Protein AF-A0A9W7M874-F1 (afdb_monomer_lite)

pLDDT: mean 89.49, std 10.33, range [46.5, 96.81]

Secondary structure (DSSP, 8-state):
-EE-S-TT-TTTTTSS-EE-S-SSS-HHHHHHHHTT-SEEE-SSS-S-HHHHHHHH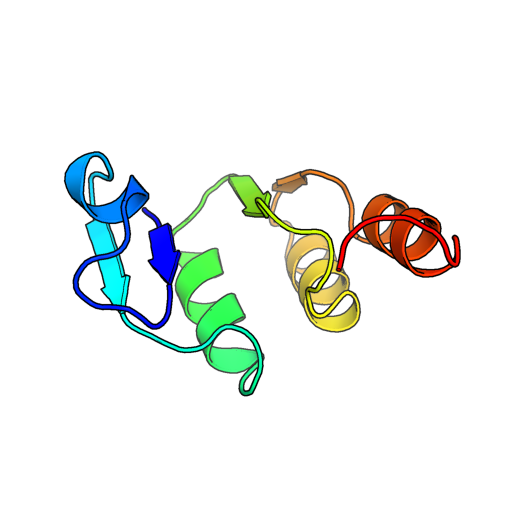HTT-EEES-HHHHHHHHTSTTS--

InterPro domains:
  IPR016185 Pre-ATP-grasp domain superfamily [SSF52440] (2-71)
  IPR054350 PurT/PurK-like, preATP-grasp domain [PF22660] (1-73)

Structure (mmCIF, N/CA/C/O backbone):
data_AF-A0A9W7M874-F1
#
_entry.id   AF-A0A9W7M874-F1
#
loop_
_atom_site.group_PDB
_atom_site.id
_atom_site.type_symbol
_atom_site.label_atom_id
_atom_site.label_alt_id
_atom_site.label_comp_id
_atom_site.label_asym_id
_atom_site.label_entity_id
_atom_site.label_seq_id
_atom_site.pdbx_PDB_ins_code
_atom_site.Cartn_x
_atom_site.Cartn_y
_atom_site.Cartn_z
_atom_site.occupancy
_atom_site.B_iso_or_equiv
_atom_site.auth_seq_id
_atom_site.auth_comp_id
_atom_site.auth_asym_id
_atom_site.auth_atom_id
_atom_site.pdbx_PDB_model_num
ATOM 1 N N . MET A 1 1 ? -1.306 -4.286 -9.990 1.00 92.62 1 MET A N 1
ATOM 2 C CA . MET A 1 1 ? -0.476 -3.151 -10.426 1.00 92.62 1 MET A CA 1
ATOM 3 C C . MET A 1 1 ? 0.591 -2.951 -9.367 1.00 92.62 1 MET A C 1
ATOM 5 O O . MET A 1 1 ? 0.287 -3.226 -8.211 1.00 92.62 1 MET A O 1
ATOM 9 N N . VAL A 1 2 ? 1.796 -2.535 -9.746 1.00 95.31 2 VAL A N 1
ATOM 10 C CA . VAL A 1 2 ? 2.902 -2.233 -8.820 1.00 95.31 2 VAL A CA 1
ATOM 11 C C . VAL A 1 2 ? 3.390 -0.798 -9.034 1.00 95.31 2 VAL A C 1
ATOM 13 O O . VAL A 1 2 ? 3.329 -0.307 -10.162 1.00 95.31 2 VAL A O 1
ATOM 16 N N . LEU A 1 3 ? 3.791 -0.124 -7.956 1.00 93.81 3 LEU A N 1
ATOM 17 C CA . LEU A 1 3 ? 4.425 1.196 -7.959 1.00 93.81 3 LEU A CA 1
ATOM 18 C C . LEU A 1 3 ? 5.867 0.992 -7.520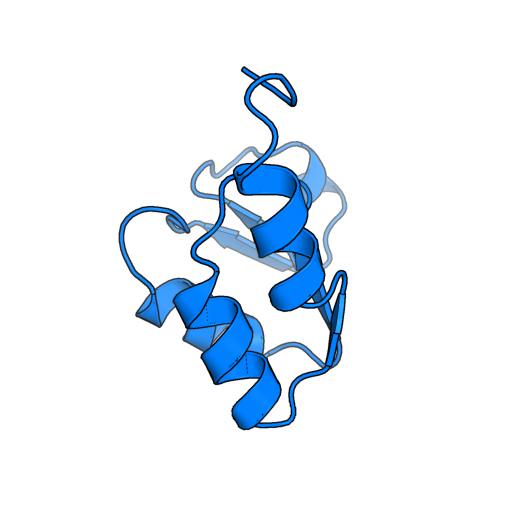 1.00 93.81 3 LEU A C 1
ATOM 20 O O . LEU A 1 3 ? 6.083 0.528 -6.406 1.00 93.81 3 LEU A O 1
ATOM 24 N N . ASP A 1 4 ? 6.818 1.299 -8.393 1.00 93.19 4 ASP A N 1
ATOM 25 C CA . ASP A 1 4 ? 8.240 1.227 -8.058 1.00 93.19 4 ASP A CA 1
ATOM 26 C C . ASP A 1 4 ? 9.037 2.182 -8.959 1.00 93.19 4 ASP A C 1
ATOM 28 O O . ASP A 1 4 ? 8.744 2.234 -10.160 1.00 93.19 4 ASP A O 1
ATOM 32 N N . PRO A 1 5 ? 10.039 2.916 -8.439 1.00 91.88 5 PRO A N 1
ATOM 33 C CA . PRO A 1 5 ? 10.806 3.879 -9.228 1.00 91.88 5 PRO A CA 1
ATOM 34 C C . PRO A 1 5 ? 11.693 3.233 -10.304 1.00 91.88 5 PRO A C 1
ATOM 36 O O . PRO A 1 5 ? 12.152 3.927 -11.214 1.00 91.88 5 PRO A O 1
ATOM 39 N N . LEU A 1 6 ? 11.969 1.927 -10.228 1.00 93.19 6 LEU A N 1
ATOM 40 C CA . LEU A 1 6 ? 12.808 1.220 -11.189 1.00 93.19 6 LEU A CA 1
ATOM 41 C C . LEU A 1 6 ? 11.965 0.633 -12.317 1.00 93.19 6 LEU A C 1
ATOM 43 O O . LEU A 1 6 ? 11.124 -0.230 -12.096 1.00 93.19 6 LEU A O 1
ATOM 47 N N . GLU A 1 7 ? 12.284 0.997 -13.559 1.00 90.69 7 GLU A N 1
ATOM 48 C CA . GLU A 1 7 ? 11.617 0.465 -14.757 1.00 90.69 7 GLU A CA 1
ATOM 49 C C . GLU A 1 7 ? 11.684 -1.077 -14.847 1.00 90.69 7 GLU A C 1
ATOM 51 O O . GLU A 1 7 ? 10.738 -1.722 -15.289 1.00 90.69 7 GLU A O 1
ATOM 56 N N . ASN A 1 8 ? 12.768 -1.688 -14.351 1.00 90.50 8 ASN A N 1
ATOM 57 C CA . ASN A 1 8 ? 12.989 -3.141 -14.362 1.00 90.50 8 ASN A CA 1
ATOM 58 C C . ASN A 1 8 ? 12.872 -3.776 -12.963 1.00 90.50 8 ASN A C 1
ATOM 60 O O . ASN A 1 8 ? 13.734 -4.557 -12.552 1.00 90.50 8 ASN A O 1
ATOM 64 N N . PHE A 1 9 ? 11.830 -3.421 -12.212 1.00 89.19 9 PHE A N 1
ATOM 65 C CA . PHE A 1 9 ? 11.561 -3.998 -10.895 1.00 89.19 9 PHE A CA 1
ATOM 66 C C . PHE A 1 9 ? 11.115 -5.477 -10.984 1.00 89.19 9 PHE A C 1
ATOM 68 O O . PHE A 1 9 ? 10.272 -5.807 -11.817 1.00 89.19 9 PHE A O 1
ATOM 75 N N . PRO A 1 10 ? 11.596 -6.405 -10.129 1.00 92.94 10 PRO A N 1
ATOM 76 C CA . PRO A 1 10 ? 11.258 -7.829 -10.241 1.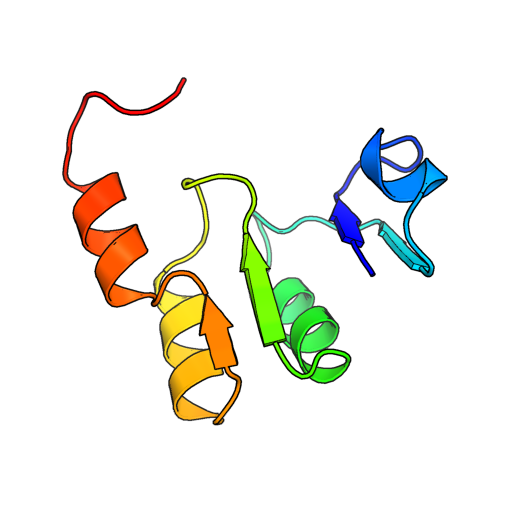00 92.94 10 PRO A CA 1
ATOM 77 C C . PRO A 1 10 ? 9.754 -8.134 -10.266 1.00 92.94 10 PRO A C 1
ATOM 79 O O . PRO A 1 10 ? 9.320 -9.017 -11.009 1.00 92.94 10 PRO A O 1
ATOM 82 N N . ALA A 1 11 ? 8.944 -7.400 -9.495 1.00 92.25 11 ALA A N 1
ATOM 83 C CA . ALA A 1 11 ? 7.498 -7.605 -9.493 1.00 92.25 11 ALA A CA 1
ATOM 84 C C . ALA A 1 11 ? 6.805 -7.033 -10.742 1.00 92.25 11 ALA A C 1
ATOM 86 O O . ALA A 1 11 ? 5.721 -7.507 -11.089 1.00 92.25 11 ALA A O 1
ATOM 87 N N . SER A 1 12 ? 7.408 -6.067 -11.452 1.00 94.12 12 SER A N 1
ATOM 88 C CA . SER A 1 12 ? 6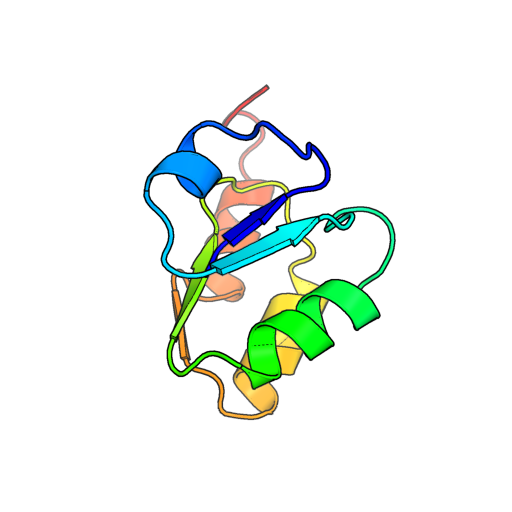.798 -5.484 -12.656 1.00 94.12 12 SER A CA 1
ATOM 89 C C . SER A 1 12 ? 6.674 -6.500 -13.787 1.00 94.12 12 SER A C 1
ATOM 91 O O . SER A 1 12 ? 5.673 -6.503 -14.497 1.00 94.12 12 SER A O 1
ATOM 93 N N . ALA A 1 13 ? 7.610 -7.450 -13.876 1.00 94.12 13 ALA A N 1
ATOM 94 C CA . ALA A 1 13 ? 7.573 -8.540 -14.849 1.00 94.12 13 ALA A CA 1
ATOM 95 C C . ALA A 1 13 ? 6.361 -9.482 -14.688 1.00 94.12 13 ALA A C 1
ATOM 97 O O . ALA A 1 13 ? 6.014 -10.202 -15.625 1.00 94.12 13 ALA A O 1
ATOM 98 N N . LEU A 1 14 ? 5.733 -9.506 -13.506 1.00 94.88 14 LEU A N 1
ATOM 99 C CA . LEU A 1 14 ? 4.576 -10.354 -13.191 1.00 94.88 14 LEU A CA 1
ATOM 100 C C . LEU A 1 14 ? 3.287 -9.551 -12.965 1.00 94.88 14 LEU A C 1
ATOM 102 O O . LEU A 1 14 ? 2.196 -10.126 -12.949 1.00 94.88 14 LEU A O 1
ATOM 106 N N . ALA A 1 15 ? 3.391 -8.239 -12.761 1.00 93.44 15 ALA A N 1
ATOM 107 C CA . ALA A 1 15 ? 2.247 -7.377 -12.536 1.00 93.44 15 ALA A CA 1
ATOM 108 C C . ALA A 1 15 ? 1.491 -7.105 -13.845 1.00 93.44 15 ALA A C 1
ATOM 110 O O . ALA A 1 15 ? 2.071 -6.938 -14.910 1.00 93.44 15 ALA A O 1
ATOM 111 N N . TYR A 1 16 ? 0.166 -6.984 -13.748 1.00 94.50 16 TYR A N 1
ATOM 112 C CA . TYR A 1 16 ? -0.675 -6.573 -14.881 1.00 94.50 16 TYR A CA 1
ATOM 113 C C . TYR A 1 16 ? -0.360 -5.167 -15.404 1.00 94.50 16 TYR A C 1
ATOM 115 O O . TYR A 1 16 ? -0.670 -4.859 -16.549 1.00 94.50 16 TYR A O 1
ATOM 123 N N . ASP A 1 17 ? 0.168 -4.309 -14.534 1.00 94.44 17 ASP A N 1
ATOM 124 C CA . ASP A 1 17 ? 0.521 -2.931 -14.844 1.00 94.44 17 ASP A CA 1
ATOM 125 C C . ASP A 1 17 ? 1.584 -2.451 -13.848 1.00 94.44 17 ASP A C 1
ATOM 127 O O . ASP A 1 17 ? 1.625 -2.926 -12.702 1.00 94.44 17 ASP A O 1
ATOM 131 N N . HIS A 1 18 ? 2.411 -1.508 -14.278 1.00 94.62 18 HIS A N 1
ATOM 132 C CA . HIS A 1 18 ? 3.523 -0.949 -13.522 1.00 94.62 18 HIS A CA 1
ATOM 133 C C . HIS A 1 18 ? 3.542 0.567 -13.689 1.00 94.62 18 HIS A C 1
ATOM 135 O O . HIS A 1 18 ? 3.631 1.091 -14.795 1.00 94.62 18 HIS A O 1
ATOM 141 N N . MET A 1 19 ? 3.444 1.267 -12.564 1.00 94.19 19 MET A N 1
ATOM 142 C CA . MET A 1 19 ? 3.640 2.705 -12.482 1.00 94.19 19 MET A CA 1
ATOM 143 C C . MET A 1 19 ? 5.090 2.963 -12.060 1.00 94.19 19 MET A C 1
ATOM 145 O O . MET A 1 19 ? 5.462 2.632 -10.936 1.00 94.19 19 MET A O 1
ATOM 149 N N . VAL A 1 20 ? 5.901 3.498 -12.976 1.00 93.81 20 VAL A N 1
ATOM 150 C CA . VAL A 1 20 ? 7.316 3.816 -12.725 1.00 93.81 20 VAL A CA 1
ATOM 151 C C . VAL A 1 20 ? 7.413 5.202 -12.095 1.00 93.81 20 VAL A C 1
ATOM 153 O O . VAL A 1 20 ? 7.429 6.200 -12.814 1.00 93.81 20 VAL A O 1
ATOM 156 N N . ASP A 1 21 ? 7.404 5.267 -10.765 1.00 91.81 21 ASP A N 1
ATOM 157 C CA . ASP A 1 21 ? 7.437 6.526 -10.011 1.00 91.81 21 ASP A CA 1
ATOM 158 C C . ASP A 1 21 ? 7.900 6.293 -8.556 1.00 91.81 21 ASP A C 1
ATOM 160 O O . ASP A 1 21 ? 7.903 5.157 -8.075 1.00 91.81 21 ASP A O 1
ATOM 164 N N . SER A 1 22 ? 8.315 7.354 -7.859 1.00 88.50 22 SER A N 1
ATOM 165 C CA . SER A 1 22 ? 8.786 7.298 -6.466 1.00 88.50 22 SER A CA 1
ATOM 166 C C . SER A 1 22 ? 7.612 7.218 -5.487 1.00 88.50 22 SER A C 1
ATOM 168 O O . SER A 1 22 ? 6.594 7.890 -5.649 1.00 88.50 22 SER A O 1
ATOM 170 N N . PHE A 1 23 ? 7.767 6.412 -4.437 1.00 86.06 23 PHE A N 1
ATOM 171 C CA . PHE A 1 23 ? 6.842 6.346 -3.300 1.00 86.06 23 PHE A CA 1
ATOM 172 C C . PHE A 1 23 ? 7.375 7.068 -2.048 1.00 86.06 23 PHE A C 1
ATOM 174 O O . PHE A 1 23 ? 6.652 7.160 -1.058 1.00 86.06 23 PHE A O 1
ATOM 181 N N . ASP A 1 24 ? 8.621 7.552 -2.088 1.00 79.00 24 ASP A N 1
ATOM 182 C CA . ASP A 1 24 ? 9.331 8.165 -0.954 1.00 79.00 24 ASP A CA 1
ATOM 183 C C . ASP A 1 24 ? 9.129 9.694 -0.934 1.00 79.00 24 ASP A C 1
ATOM 185 O O . ASP A 1 24 ? 8.803 10.293 0.089 1.00 79.00 24 ASP A O 1
ATOM 189 N N . ASP A 1 25 ? 9.220 10.334 -2.105 1.00 72.00 25 ASP A N 1
ATOM 190 C CA . ASP A 1 25 ? 9.286 11.798 -2.200 1.00 72.00 25 ASP A CA 1
ATOM 191 C C . ASP A 1 25 ? 7.919 12.498 -2.318 1.00 72.00 25 ASP A C 1
ATOM 193 O O . ASP A 1 25 ? 7.790 13.666 -1.938 1.00 72.00 25 ASP A O 1
ATOM 197 N N . ASP A 1 26 ? 6.897 11.824 -2.864 1.00 78.25 26 ASP A N 1
ATOM 198 C CA . ASP A 1 26 ? 5.602 12.444 -3.170 1.00 78.25 26 ASP A CA 1
ATOM 199 C C . ASP A 1 26 ? 4.391 11.575 -2.790 1.00 78.25 26 ASP A C 1
ATOM 201 O O . ASP A 1 26 ? 4.014 10.607 -3.456 1.00 78.25 26 ASP A O 1
ATOM 205 N N . SER A 1 27 ? 3.692 12.007 -1.738 1.00 85.81 27 SER A N 1
ATOM 206 C CA . SER A 1 27 ? 2.408 11.430 -1.323 1.00 85.81 27 SER A CA 1
ATOM 207 C C . SER A 1 27 ? 1.315 11.486 -2.402 1.00 85.81 27 SER A C 1
ATOM 209 O O . SER A 1 27 ? 0.369 10.695 -2.347 1.00 85.81 27 SER A O 1
ATOM 211 N N . ALA A 1 28 ? 1.396 12.409 -3.369 1.00 89.88 28 ALA A N 1
ATOM 212 C CA . ALA A 1 28 ? 0.416 12.524 -4.444 1.00 89.88 28 ALA A CA 1
ATOM 213 C C . ALA A 1 28 ? 0.508 11.337 -5.409 1.00 89.88 28 ALA A C 1
ATOM 215 O O . ALA A 1 28 ? -0.526 10.784 -5.785 1.00 89.88 28 ALA A O 1
ATOM 216 N N . THR A 1 29 ? 1.720 10.883 -5.732 1.00 92.00 29 THR A N 1
ATOM 217 C CA . THR A 1 29 ? 1.960 9.694 -6.560 1.00 92.00 29 THR A CA 1
ATOM 218 C C . THR A 1 29 ? 1.309 8.455 -5.951 1.00 92.00 29 THR A C 1
ATOM 220 O O . THR A 1 29 ? 0.547 7.752 -6.621 1.00 92.00 29 THR A O 1
ATOM 223 N N . VAL A 1 30 ? 1.523 8.228 -4.650 1.00 92.38 30 VAL A N 1
ATOM 224 C CA . VAL A 1 30 ? 0.916 7.106 -3.913 1.00 92.38 30 VAL A CA 1
ATOM 225 C C . VAL A 1 30 ? -0.612 7.205 -3.922 1.00 92.38 30 VAL A C 1
ATOM 227 O O . VAL A 1 30 ? -1.298 6.201 -4.116 1.00 92.38 30 VAL A O 1
ATOM 230 N N . GLN A 1 31 ? -1.168 8.411 -3.778 1.00 92.88 31 GLN A N 1
ATOM 231 C CA . GLN A 1 31 ? -2.615 8.626 -3.843 1.00 92.88 31 GLN A CA 1
ATOM 232 C C . GLN A 1 31 ? -3.194 8.371 -5.241 1.00 92.88 31 GLN A C 1
ATOM 234 O O . GLN A 1 31 ? -4.243 7.736 -5.353 1.00 92.88 31 GLN A O 1
ATOM 239 N N . GLU A 1 32 ? -2.538 8.822 -6.312 1.00 93.38 32 GLU A N 1
ATOM 240 C CA . GLU A 1 32 ? -2.983 8.543 -7.684 1.00 93.38 32 GLU A CA 1
ATOM 241 C C . GLU A 1 32 ? -2.926 7.049 -8.003 1.00 93.38 32 GLU A C 1
ATOM 243 O O . GLU A 1 32 ? -3.867 6.497 -8.581 1.00 93.38 32 GLU A O 1
ATOM 248 N N . PHE A 1 33 ? -1.867 6.369 -7.566 1.00 94.56 33 PHE A N 1
ATOM 249 C CA . PHE A 1 33 ? -1.769 4.920 -7.673 1.00 94.56 33 PHE A CA 1
ATOM 250 C C . PHE A 1 33 ? -2.915 4.225 -6.924 1.00 94.56 33 PHE A C 1
ATOM 252 O O . PHE A 1 33 ? -3.595 3.353 -7.472 1.00 94.56 33 PHE A O 1
ATOM 259 N N . ALA A 1 34 ? -3.179 4.650 -5.688 1.00 93.94 34 ALA A N 1
ATOM 260 C CA . ALA A 1 34 ? -4.192 4.072 -4.817 1.00 93.94 34 ALA A CA 1
ATOM 261 C C . ALA A 1 34 ? -5.623 4.196 -5.373 1.00 93.94 34 ALA A C 1
ATOM 263 O O . ALA A 1 34 ? -6.411 3.260 -5.231 1.00 93.94 34 ALA A O 1
ATOM 264 N N . LYS A 1 35 ? -5.954 5.277 -6.098 1.00 92.94 35 LYS A N 1
ATOM 265 C CA . LYS A 1 35 ? -7.266 5.449 -6.767 1.00 92.94 35 LYS A CA 1
ATOM 266 C C . LYS A 1 35 ? -7.595 4.350 -7.777 1.00 92.94 35 LYS A C 1
ATOM 268 O O . LYS A 1 35 ? -8.761 4.145 -8.113 1.00 92.94 35 LYS A O 1
ATOM 273 N N . ARG A 1 36 ? -6.579 3.663 -8.299 1.00 93.38 36 ARG A N 1
ATOM 274 C CA . ARG A 1 36 ? -6.724 2.592 -9.295 1.00 93.38 36 ARG A CA 1
ATOM 275 C C . ARG A 1 36 ? -6.906 1.214 -8.650 1.00 93.38 36 ARG A C 1
ATOM 277 O O . ARG A 1 36 ? -7.082 0.226 -9.363 1.00 93.38 36 ARG A O 1
ATOM 284 N N . CYS A 1 37 ? -6.870 1.141 -7.322 1.00 92.19 37 CYS A N 1
ATOM 285 C CA . CYS A 1 37 ? -6.898 -0.091 -6.552 1.00 92.19 37 CYS A CA 1
ATOM 286 C C . CYS A 1 37 ? -8.165 -0.172 -5.693 1.00 92.19 37 CYS A C 1
ATOM 288 O O . CYS A 1 37 ? -8.744 0.832 -5.293 1.00 92.19 37 CYS A O 1
ATOM 290 N N . ARG A 1 38 ? -8.609 -1.399 -5.406 1.00 93.44 38 ARG A N 1
ATOM 291 C CA . ARG A 1 38 ? -9.663 -1.650 -4.405 1.00 93.44 38 ARG A CA 1
ATOM 292 C C . ARG A 1 38 ? -9.085 -1.958 -3.029 1.00 93.44 38 ARG A C 1
ATOM 294 O O . ARG A 1 38 ? -9.681 -1.586 -2.029 1.00 93.44 38 ARG A O 1
ATOM 301 N N . VAL A 1 39 ? -7.958 -2.663 -3.025 1.00 95.50 39 VAL A N 1
ATOM 302 C CA . VAL A 1 39 ? -7.158 -2.991 -1.850 1.00 95.50 39 VAL A CA 1
ATOM 303 C C . VAL A 1 39 ? -5.756 -2.477 -2.132 1.00 95.50 39 VAL A C 1
ATOM 305 O O . VAL A 1 39 ? -5.244 -2.679 -3.238 1.00 95.50 39 VAL A O 1
ATOM 308 N N . PHE A 1 40 ? -5.169 -1.794 -1.163 1.00 95.38 40 PHE A N 1
ATOM 309 C CA . PHE A 1 40 ? -3.820 -1.255 -1.232 1.00 95.38 40 PHE A CA 1
ATOM 310 C C . PHE A 1 40 ? -2.933 -1.995 -0.237 1.00 95.38 40 PHE A C 1
ATOM 312 O O . PHE A 1 40 ? -3.341 -2.238 0.893 1.00 95.38 40 PHE A O 1
ATOM 319 N N . THR A 1 41 ? -1.729 -2.371 -0.656 1.00 95.25 41 THR A N 1
ATOM 320 C CA . THR A 1 41 ? -0.777 -3.086 0.195 1.00 95.25 41 THR A CA 1
ATOM 321 C C . THR A 1 41 ? 0.641 -2.610 -0.071 1.00 95.25 41 THR A C 1
ATOM 323 O O . THR A 1 41 ? 0.910 -2.043 -1.130 1.00 95.25 41 THR A O 1
ATOM 326 N N . VAL A 1 42 ? 1.524 -2.826 0.899 1.00 93.38 42 VAL A N 1
ATOM 327 C CA . VAL A 1 42 ? 2.936 -2.439 0.852 1.00 93.38 42 VAL A CA 1
ATOM 328 C C . VAL A 1 42 ? 3.804 -3.666 1.108 1.00 93.38 42 VAL A C 1
ATOM 330 O O . VAL A 1 42 ? 3.446 -4.525 1.913 1.00 93.38 42 VAL A O 1
ATOM 333 N N . GLU A 1 43 ? 4.933 -3.762 0.410 1.00 91.69 43 GLU A N 1
ATOM 334 C CA . GLU A 1 43 ? 5.899 -4.855 0.595 1.00 91.69 43 GLU A CA 1
ATOM 335 C C . GLU A 1 43 ? 6.994 -4.538 1.622 1.00 91.69 43 GLU A C 1
ATOM 337 O O . GLU A 1 43 ? 7.619 -5.460 2.142 1.00 91.69 43 GLU A O 1
ATOM 342 N N . ILE A 1 44 ? 7.187 -3.256 1.941 1.00 87.81 44 ILE A N 1
ATOM 343 C CA . ILE A 1 44 ? 8.158 -2.762 2.922 1.00 87.81 44 ILE A CA 1
ATOM 344 C C . ILE A 1 44 ? 7.468 -1.899 3.980 1.00 87.81 44 ILE A C 1
ATOM 346 O O . ILE A 1 44 ? 6.432 -1.279 3.733 1.00 87.81 44 ILE A O 1
ATOM 350 N N . GLU A 1 45 ? 8.058 -1.839 5.169 1.00 86.00 45 GLU A N 1
ATOM 351 C CA . GLU A 1 45 ? 7.577 -1.032 6.291 1.00 86.00 45 GLU A CA 1
ATOM 352 C C . GLU A 1 45 ? 7.963 0.448 6.190 1.00 86.00 45 GLU A C 1
ATOM 354 O O . GLU A 1 45 ? 7.365 1.279 6.876 1.00 86.00 45 GLU A O 1
ATOM 359 N N . HIS A 1 46 ? 8.944 0.800 5.351 1.00 85.38 46 HIS A N 1
ATOM 360 C CA . HIS A 1 46 ? 9.401 2.178 5.166 1.00 85.38 46 HIS A CA 1
ATOM 361 C C . HIS A 1 46 ? 8.506 2.929 4.174 1.00 85.38 46 HIS A C 1
ATOM 363 O O . HIS A 1 46 ? 8.861 3.160 3.023 1.00 85.38 46 HIS A O 1
ATOM 369 N N . VAL A 1 47 ? 7.302 3.268 4.630 1.00 87.38 47 VAL A N 1
ATOM 370 C CA . VAL A 1 47 ? 6.282 3.976 3.850 1.00 87.38 47 VAL A CA 1
ATOM 371 C C . VAL A 1 47 ? 5.682 5.123 4.660 1.00 87.38 47 VAL A C 1
ATOM 373 O O . VAL A 1 47 ? 5.684 5.095 5.896 1.00 87.38 47 VAL A O 1
ATOM 376 N N . ASP A 1 48 ? 5.139 6.130 3.972 1.00 90.19 48 ASP A N 1
ATOM 377 C CA . ASP A 1 48 ? 4.469 7.263 4.613 1.00 90.19 48 ASP A CA 1
ATOM 378 C C . ASP A 1 48 ? 3.136 6.836 5.255 1.00 90.19 48 ASP A C 1
ATOM 380 O O . ASP A 1 48 ? 2.079 6.760 4.614 1.00 90.19 48 ASP A O 1
ATOM 384 N N . VAL A 1 49 ? 3.189 6.597 6.566 1.00 92.00 49 VAL A N 1
ATOM 385 C CA . VAL A 1 49 ? 2.031 6.241 7.396 1.00 92.00 49 VAL A CA 1
ATOM 386 C C . VAL A 1 49 ? 0.930 7.296 7.313 1.00 92.00 49 VAL A C 1
ATOM 388 O O . VAL A 1 49 ? -0.245 6.938 7.260 1.00 92.00 49 VAL A O 1
ATOM 391 N N . ALA A 1 50 ? 1.271 8.586 7.238 1.00 92.81 50 ALA A N 1
ATOM 392 C CA . ALA A 1 50 ? 0.267 9.645 7.176 1.00 92.81 50 ALA A CA 1
ATOM 393 C C . ALA A 1 50 ? -0.521 9.602 5.858 1.00 92.81 50 ALA A C 1
ATOM 395 O O . ALA A 1 50 ? -1.700 9.961 5.818 1.00 92.81 50 ALA A O 1
ATOM 396 N N . THR A 1 51 ? 0.107 9.152 4.770 1.00 93.31 51 THR A N 1
ATOM 397 C CA . THR A 1 51 ? -0.582 8.922 3.497 1.00 93.31 51 THR A CA 1
ATOM 398 C C . THR A 1 51 ? -1.480 7.690 3.560 1.00 93.31 51 THR A C 1
ATOM 400 O O . THR A 1 51 ? -2.633 7.772 3.133 1.00 93.31 51 THR A O 1
ATOM 403 N N . LEU A 1 52 ? -1.024 6.589 4.165 1.00 94.06 52 LEU A N 1
ATOM 404 C CA . LEU A 1 52 ? -1.857 5.403 4.403 1.00 94.06 52 LEU A CA 1
ATOM 405 C C . LEU A 1 52 ? -3.116 5.734 5.222 1.00 94.06 52 LEU A C 1
ATOM 407 O O . LEU A 1 52 ? -4.214 5.350 4.824 1.00 94.06 52 LEU A O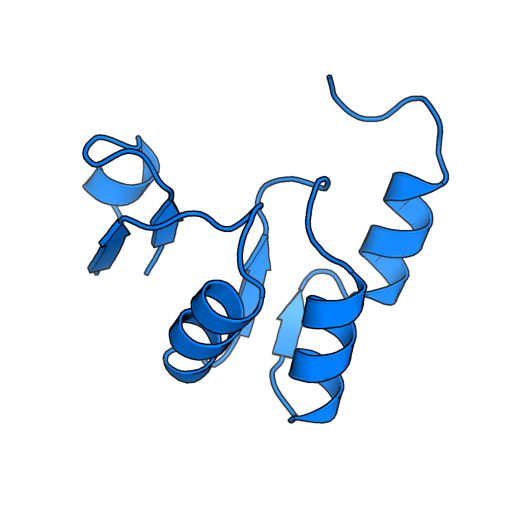 1
ATOM 411 N N . GLU A 1 53 ? -2.987 6.504 6.308 1.00 95.44 53 GLU A N 1
ATOM 412 C CA . GLU A 1 53 ? -4.130 6.939 7.127 1.00 95.44 53 GLU A CA 1
ATOM 413 C C . GLU A 1 53 ? -5.143 7.763 6.320 1.00 95.44 53 GLU A C 1
ATOM 415 O O . GLU A 1 53 ? -6.354 7.582 6.457 1.00 95.44 53 GLU A O 1
ATOM 420 N N . LYS A 1 54 ? -4.669 8.663 5.448 1.00 95.00 54 LYS A N 1
ATOM 421 C CA . LYS A 1 54 ? -5.549 9.447 4.565 1.00 95.00 54 LYS A CA 1
ATOM 422 C C . LYS A 1 54 ? -6.294 8.555 3.577 1.00 95.00 54 LYS A C 1
ATOM 424 O O . LYS A 1 54 ? -7.480 8.779 3.348 1.00 95.00 54 LYS A O 1
ATOM 429 N N . LEU A 1 55 ? -5.624 7.559 2.999 1.00 95.12 55 LEU A N 1
ATOM 430 C CA . LEU A 1 55 ? -6.246 6.609 2.075 1.00 95.12 55 LEU A CA 1
ATOM 431 C C . LEU A 1 55 ? -7.326 5.773 2.774 1.00 95.12 55 LEU A C 1
ATOM 433 O O . LEU A 1 55 ? -8.426 5.621 2.240 1.00 95.12 55 LEU A O 1
ATOM 437 N N . GLU A 1 56 ? -7.064 5.316 3.999 1.00 95.94 56 GLU A N 1
ATOM 438 C CA . GLU A 1 56 ? -8.065 4.627 4.823 1.00 95.94 56 GLU A CA 1
ATOM 439 C C . GLU A 1 56 ? -9.279 5.523 5.114 1.00 95.94 56 GLU A C 1
ATOM 441 O O . GLU A 1 56 ? -10.423 5.091 4.969 1.00 95.94 56 GLU A O 1
ATOM 446 N N . GLN A 1 57 ? -9.061 6.799 5.457 1.00 95.62 57 GLN A N 1
ATOM 447 C CA . GLN A 1 57 ? -10.140 7.776 5.677 1.00 95.62 57 GLN A CA 1
ATOM 448 C C . GLN A 1 57 ? -10.962 8.058 4.411 1.00 95.62 57 GLN A C 1
ATOM 450 O O . GLN A 1 57 ? -12.148 8.378 4.500 1.00 95.62 57 GLN A O 1
ATOM 455 N N . GLN A 1 58 ? -10.351 7.923 3.233 1.00 94.56 58 GLN A N 1
ATOM 456 C CA . GLN A 1 58 ? -11.029 8.004 1.937 1.00 94.56 58 GLN A CA 1
ATOM 457 C C . GLN A 1 58 ? -11.820 6.727 1.596 1.00 94.56 58 GLN A C 1
ATOM 459 O O . GLN A 1 58 ? -12.516 6.693 0.580 1.00 94.56 58 GLN A O 1
ATOM 464 N N . GLY A 1 59 ? -11.765 5.700 2.450 1.00 95.12 59 GLY A N 1
ATOM 465 C CA . GLY A 1 59 ? -12.498 4.444 2.303 1.00 95.12 59 GLY A CA 1
ATOM 466 C C . GLY A 1 59 ? -11.755 3.372 1.509 1.00 95.12 59 GLY A C 1
ATOM 467 O O . GLY A 1 59 ? -12.374 2.374 1.134 1.00 95.12 59 GLY A O 1
ATOM 468 N N . LEU A 1 60 ? -10.460 3.562 1.233 1.00 96.31 60 LEU A N 1
ATOM 469 C CA . LEU A 1 60 ? -9.630 2.532 0.619 1.00 96.31 60 LEU A CA 1
ATOM 470 C C . LEU A 1 60 ? -9.272 1.460 1.650 1.00 96.31 60 LEU A C 1
ATOM 472 O O . LEU A 1 60 ? -8.952 1.763 2.799 1.00 96.31 60 LEU A O 1
ATOM 476 N N . ASP A 1 61 ? -9.301 0.199 1.230 1.00 96.81 61 ASP A N 1
ATOM 477 C CA . ASP A 1 61 ? -8.901 -0.908 2.091 1.00 96.81 61 ASP A CA 1
ATOM 478 C C . ASP A 1 61 ? -7.378 -1.085 2.057 1.00 96.81 61 ASP A C 1
ATOM 480 O O . ASP A 1 61 ? -6.834 -1.681 1.126 1.00 96.81 61 ASP A O 1
ATOM 484 N N . CYS A 1 62 ? -6.681 -0.510 3.037 1.00 96.25 62 CYS A N 1
ATOM 485 C CA . CYS A 1 62 ? -5.230 -0.641 3.178 1.00 96.25 62 CYS A CA 1
ATOM 486 C C . CYS A 1 62 ? -4.873 -1.849 4.055 1.00 96.25 62 CYS A C 1
ATOM 488 O O . CYS A 1 62 ? -5.420 -1.998 5.149 1.00 96.25 62 CYS A O 1
ATOM 490 N N . GLU A 1 63 ? -3.946 -2.690 3.596 1.00 95.88 63 GLU A N 1
ATOM 491 C CA . GLU A 1 63 ? -3.439 -3.851 4.329 1.00 95.88 63 GLU A CA 1
ATOM 492 C C . GLU A 1 63 ? -1.903 -3.955 4.238 1.00 95.88 63 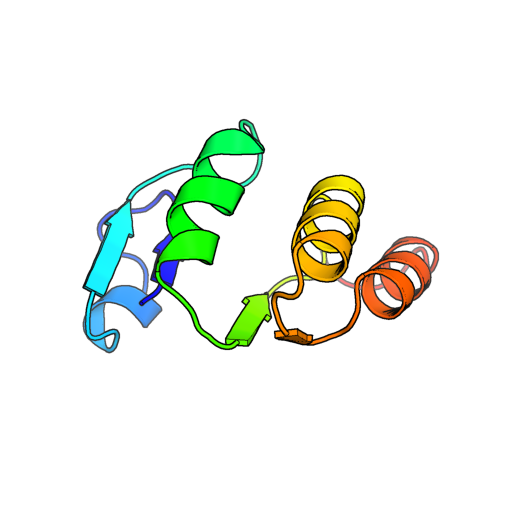GLU A C 1
ATOM 494 O O . GLU A 1 63 ? -1.361 -4.039 3.135 1.00 95.88 63 GLU A O 1
ATOM 499 N N . PRO A 1 64 ? -1.176 -4.017 5.365 1.00 94.75 64 PRO A N 1
ATOM 500 C CA . PRO A 1 64 ? -1.684 -3.868 6.728 1.00 94.75 64 PRO A CA 1
ATOM 501 C C . PRO A 1 64 ? -2.200 -2.442 6.990 1.00 94.75 64 PRO A C 1
ATOM 503 O O . PRO A 1 64 ? -1.858 -1.500 6.273 1.00 94.75 64 PRO A O 1
ATOM 506 N N . LYS A 1 65 ? -3.018 -2.282 8.037 1.00 95.88 65 LYS A N 1
ATOM 507 C CA . LYS A 1 65 ? -3.544 -0.965 8.428 1.00 95.88 65 LYS A CA 1
ATOM 508 C C . LYS A 1 65 ? -2.417 0.011 8.763 1.00 95.88 65 LYS A C 1
ATOM 510 O O . LYS A 1 65 ? -1.390 -0.394 9.313 1.00 95.88 65 LYS A O 1
ATOM 515 N N . ALA A 1 66 ? -2.646 1.303 8.551 1.00 95.00 66 ALA A N 1
ATOM 516 C CA . ALA A 1 66 ? -1.688 2.364 8.857 1.00 95.00 66 ALA A CA 1
ATOM 517 C C . ALA A 1 66 ? -1.211 2.307 10.320 1.00 95.00 66 ALA A C 1
ATOM 519 O O . ALA A 1 66 ? -0.016 2.372 10.599 1.00 95.00 66 ALA A O 1
ATOM 520 N N . SER A 1 67 ? -2.135 2.043 11.249 1.00 95.25 67 SER A N 1
ATOM 521 C CA . SER A 1 67 ? -1.835 1.818 12.672 1.00 95.25 67 SER A CA 1
ATOM 522 C C . SER A 1 67 ? -0.894 0.632 12.930 1.00 95.25 67 SER A C 1
ATOM 524 O O . SER A 1 67 ? -0.101 0.663 13.867 1.00 95.25 67 SER A O 1
ATOM 526 N N . THR A 1 68 ? -0.945 -0.411 12.098 1.00 94.62 68 THR A N 1
ATOM 527 C CA . THR A 1 68 ? -0.035 -1.562 12.194 1.00 94.62 68 THR A CA 1
ATOM 528 C C . THR A 1 68 ? 1.363 -1.189 11.711 1.00 94.62 68 THR A C 1
ATOM 530 O O . THR A 1 68 ? 2.329 -1.470 12.417 1.00 94.62 68 THR A O 1
ATOM 533 N N . ILE A 1 69 ? 1.481 -0.503 10.566 1.00 92.88 69 ILE A N 1
ATOM 534 C CA . ILE A 1 69 ? 2.777 0.006 10.080 1.00 92.88 69 ILE A CA 1
ATOM 535 C C . ILE A 1 69 ? 3.399 0.961 11.102 1.00 92.88 69 ILE A C 1
ATOM 537 O O . ILE A 1 69 ? 4.583 0.838 11.409 1.00 92.88 69 ILE A O 1
ATOM 541 N N . GLN A 1 70 ? 2.599 1.849 11.701 1.00 92.69 70 GLN A N 1
ATOM 542 C CA . GLN A 1 70 ? 3.065 2.770 12.736 1.00 92.69 70 GLN A CA 1
ATOM 543 C C . GLN A 1 70 ? 3.704 2.031 13.917 1.00 92.69 70 GLN A C 1
ATOM 545 O O . GLN A 1 70 ? 4.762 2.429 14.396 1.00 92.69 70 GLN A O 1
ATOM 550 N N . ILE A 1 71 ? 3.095 0.934 14.379 1.00 91.94 71 ILE A N 1
ATOM 551 C CA . ILE A 1 71 ? 3.659 0.109 15.455 1.00 91.94 71 ILE A CA 1
ATOM 552 C C . ILE A 1 71 ? 4.989 -0.519 15.024 1.00 91.94 71 ILE A C 1
ATOM 554 O O . ILE A 1 71 ? 5.929 -0.536 15.815 1.00 91.94 71 ILE A O 1
ATOM 558 N N . ILE A 1 72 ? 5.082 -1.017 13.788 1.00 89.56 72 ILE A N 1
ATOM 559 C CA . ILE A 1 72 ? 6.294 -1.662 13.263 1.00 89.56 72 ILE A CA 1
ATOM 560 C C . ILE A 1 72 ? 7.454 -0.660 13.193 1.00 89.56 72 ILE A C 1
ATOM 562 O O . ILE A 1 72 ? 8.538 -0.965 13.684 1.00 89.56 72 ILE A O 1
ATOM 566 N N . GLN A 1 73 ? 7.215 0.557 12.693 1.00 86.25 73 GLN A N 1
ATOM 567 C CA . GLN A 1 73 ? 8.235 1.611 12.592 1.00 86.25 73 GLN A CA 1
ATOM 568 C C . GLN A 1 73 ? 8.758 2.098 13.957 1.00 86.25 73 GLN A C 1
ATOM 570 O O . GLN A 1 73 ? 9.871 2.616 14.049 1.00 86.25 73 GLN A O 1
ATOM 575 N N . LEU A 1 74 ? 7.984 1.929 15.037 1.00 83.75 74 LEU A N 1
ATOM 576 C CA . LEU A 1 74 ? 8.415 2.260 16.401 1.00 83.75 74 LEU A CA 1
ATOM 577 C C . LEU A 1 74 ? 9.379 1.223 16.997 1.00 83.75 74 LEU A C 1
ATOM 579 O O . LEU A 1 74 ? 10.025 1.505 18.010 1.00 83.75 74 LEU A O 1
ATOM 583 N N . ILE A 1 75 ? 9.474 0.025 16.411 1.00 79.94 75 ILE A N 1
ATOM 584 C CA . ILE A 1 75 ? 10.380 -1.027 16.869 1.00 79.94 75 ILE A CA 1
ATOM 585 C C . ILE A 1 75 ? 11.740 -0.802 16.190 1.00 79.94 75 ILE A C 1
ATOM 587 O O . ILE A 1 75 ? 11.848 -0.969 14.979 1.00 79.94 75 ILE A O 1
ATOM 591 N N . PRO A 1 76 ? 12.813 -0.488 16.939 1.00 61.00 76 PRO A N 1
ATOM 592 C CA . PRO A 1 76 ? 14.099 -0.059 16.373 1.00 61.00 76 PRO A CA 1
ATOM 593 C C . PRO A 1 76 ? 14.904 -1.170 15.662 1.00 61.00 76 PRO A C 1
ATOM 595 O O . PRO A 1 76 ? 16.119 -1.053 15.536 1.00 61.00 76 PRO A O 1
ATOM 598 N N . CYS A 1 77 ? 14.289 -2.287 15.263 1.00 54.66 77 CYS A N 1
ATOM 599 C CA . CYS A 1 77 ? 15.006 -3.498 14.847 1.00 54.66 77 CYS A CA 1
ATOM 600 C C . CYS A 1 77 ? 14.411 -4.246 13.645 1.00 54.66 77 CYS A C 1
ATOM 602 O O . CYS A 1 77 ? 14.737 -5.419 13.474 1.00 54.66 77 CYS A O 1
ATOM 604 N N . ILE A 1 78 ? 13.569 -3.633 12.812 1.00 55.09 78 ILE A N 1
ATOM 605 C CA . ILE A 1 78 ? 12.989 -4.345 11.665 1.00 55.09 78 ILE A CA 1
ATOM 606 C C . ILE A 1 78 ? 13.345 -3.576 10.381 1.00 55.09 78 ILE A C 1
ATOM 608 O O . ILE A 1 78 ? 12.921 -2.445 10.188 1.00 55.09 78 ILE A O 1
ATOM 612 N N . CYS A 1 79 ? 14.252 -4.212 9.630 1.00 50.94 79 CYS A N 1
ATOM 613 C CA . CYS A 1 79 ? 14.750 -3.969 8.268 1.00 50.94 79 CYS A CA 1
ATOM 614 C C . CYS A 1 79 ? 15.582 -2.698 7.971 1.00 50.94 79 CYS A C 1
ATOM 616 O O . CYS A 1 79 ? 15.089 -1.574 7.932 1.00 50.94 79 CYS A O 1
ATOM 618 N N . PHE A 1 80 ? 16.878 -2.952 7.726 1.00 46.50 80 PHE A N 1
ATOM 619 C CA . PHE A 1 80 ? 17.792 -2.153 6.898 1.00 46.50 80 PHE A CA 1
ATOM 620 C C . PHE A 1 80 ? 17.457 -2.312 5.414 1.00 46.50 80 PHE A C 1
ATOM 622 O O . PHE A 1 80 ? 17.003 -3.426 5.058 1.00 46.50 80 PHE A O 1
#

Foldseek 3Di:
DEEELDPPDPCCVVDPDYDNDDQQPDLVSVVVVQVVDQEAEDPDLPGDLVSQVVSVVVVRHYPPHSVVSVVVVVPPDPDD

Organism: Hibiscus trionum (NCBI:txid183268)

Radius of gyration: 12.68 Å; chains: 1; bounding box: 30×23×32 Å

Sequence (80 aa):
MVLDPLENFPASALAYDHMVDSFDDDSATVQEFAKRCRVFTVEIEHVDVATLEKLEQQGLDCEPKASTIQIIQLIPCICF